Protein AF-A0A849DXA3-F1 (afdb_monomer_lite)

Radius of gyration: 24.08 Å; chains: 1; bounding box: 95×51×58 Å

pLDDT: mean 72.22, std 18.51, range [36.81, 96.88]

Secondary structure (DSSP, 8-state):
-------------------TT--HHHHS--B----EEEETTEEP-EEEEEEEEEEEEEEEEEEETTEEEEEEEEEEEEEEEEEEEESS---TTT--EEEEEETTS-EEEEEE--GGGEEEEE--SS-SS-EEEEEEE-TT--GGGGGTEEEEEEE-

Structure (mmCIF, N/CA/C/O backbone):
data_AF-A0A849DXA3-F1
#
_entry.id   AF-A0A849DXA3-F1
#
loop_
_atom_site.group_PDB
_atom_site.id
_atom_site.type_symbol
_atom_site.label_atom_id
_atom_site.label_alt_id
_atom_site.label_comp_id
_atom_site.label_asym_id
_atom_site.label_entity_id
_atom_site.label_seq_id
_atom_site.pdbx_PDB_ins_code
_atom_site.Cartn_x
_atom_site.Cartn_y
_atom_site.Cartn_z
_atom_site.occupancy
_atom_site.B_iso_or_equiv
_atom_site.auth_seq_id
_atom_site.auth_comp_id
_atom_site.auth_asym_id
_atom_site.auth_atom_id
_atom_site.pdbx_PDB_model_num
ATOM 1 N N . MET A 1 1 ? -65.662 -30.377 -37.556 1.00 38.75 1 MET A N 1
ATOM 2 C CA . MET A 1 1 ? -64.708 -29.800 -38.530 1.00 38.75 1 MET A CA 1
ATOM 3 C C . MET A 1 1 ? -63.948 -28.652 -37.871 1.00 38.75 1 MET A C 1
ATOM 5 O O . MET A 1 1 ? -64.589 -27.819 -37.257 1.00 38.75 1 MET A O 1
ATOM 9 N N . LYS A 1 2 ? -62.610 -28.691 -37.987 1.00 40.00 2 LYS A N 1
ATOM 10 C CA . LYS A 1 2 ? -61.572 -27.655 -37.765 1.00 40.00 2 LYS A CA 1
ATOM 11 C C . LYS A 1 2 ? -61.559 -26.862 -36.439 1.00 40.00 2 LYS A C 1
ATOM 13 O O . LYS A 1 2 ? -62.289 -25.900 -36.252 1.00 40.00 2 LYS A O 1
ATOM 18 N N . LYS A 1 3 ? -60.609 -27.248 -35.574 1.00 42.19 3 LYS A N 1
ATOM 19 C CA . LYS A 1 3 ? -60.022 -26.433 -34.499 1.00 42.19 3 LYS A CA 1
ATOM 20 C C . LYS A 1 3 ? -59.065 -25.411 -35.129 1.00 42.19 3 LYS A C 1
ATOM 22 O O . LYS A 1 3 ? -58.166 -25.825 -35.857 1.00 42.19 3 LYS A O 1
ATOM 27 N N . SER A 1 4 ? -59.222 -24.130 -34.814 1.00 45.28 4 SER A N 1
ATOM 28 C CA . SER A 1 4 ? -58.229 -23.091 -35.113 1.00 45.28 4 SER A CA 1
ATOM 29 C C . SER A 1 4 ? -57.668 -22.592 -33.786 1.00 45.28 4 SER A C 1
ATOM 31 O O . SER A 1 4 ? -58.354 -21.892 -33.047 1.00 45.28 4 SER A O 1
ATOM 33 N N . GLY A 1 5 ? -56.454 -23.027 -33.453 1.00 42.12 5 GLY A N 1
ATOM 34 C CA . GLY A 1 5 ? -55.696 -22.507 -32.321 1.00 42.12 5 GLY A CA 1
ATOM 35 C C . GLY A 1 5 ? -55.007 -21.211 -32.728 1.00 42.12 5 GLY A C 1
ATOM 36 O O . GLY A 1 5 ? -54.240 -21.201 -33.687 1.00 42.12 5 GLY A O 1
ATOM 37 N N . LEU A 1 6 ? -55.293 -20.129 -32.011 1.00 45.09 6 LEU A N 1
ATOM 38 C CA . LEU A 1 6 ? -54.559 -18.874 -32.103 1.00 45.09 6 LEU A CA 1
ATOM 39 C C . LEU A 1 6 ? -53.539 -18.862 -30.959 1.00 45.09 6 LEU A C 1
ATOM 41 O O . LEU A 1 6 ? -53.907 -18.691 -29.800 1.00 45.09 6 LEU A O 1
ATOM 45 N N . ILE A 1 7 ? -52.267 -19.093 -31.278 1.00 48.78 7 ILE A N 1
ATOM 46 C CA . ILE A 1 7 ? -51.158 -18.878 -30.345 1.00 48.78 7 ILE A CA 1
ATOM 47 C C . ILE A 1 7 ? -50.755 -17.412 -30.498 1.00 48.78 7 ILE A C 1
ATOM 49 O O . ILE A 1 7 ? -50.154 -17.031 -31.500 1.00 48.78 7 ILE A O 1
ATOM 53 N N . VAL A 1 8 ? -51.117 -16.581 -29.522 1.00 44.47 8 VAL A N 1
ATOM 54 C CA . VAL A 1 8 ? -50.574 -15.226 -29.398 1.00 44.47 8 VAL A CA 1
ATOM 55 C C . VAL A 1 8 ? -49.198 -15.367 -28.757 1.00 44.47 8 VAL A C 1
ATOM 57 O O . VAL A 1 8 ? -49.079 -15.628 -27.564 1.00 44.47 8 VAL A O 1
ATOM 60 N N . ALA A 1 9 ? -48.156 -15.266 -29.579 1.00 44.50 9 ALA A N 1
ATOM 61 C CA . ALA A 1 9 ? -46.781 -15.197 -29.117 1.00 44.50 9 ALA A CA 1
ATOM 62 C C . ALA A 1 9 ? -46.547 -13.820 -28.482 1.00 44.50 9 ALA A C 1
ATOM 64 O O . ALA A 1 9 ? -46.362 -12.820 -29.174 1.00 44.50 9 ALA A O 1
ATOM 65 N N . THR A 1 10 ? -46.581 -13.762 -27.154 1.00 46.56 10 THR A N 1
ATOM 66 C CA . THR A 1 10 ? -46.155 -12.591 -26.389 1.00 46.56 10 THR A CA 1
ATOM 67 C C . THR A 1 10 ? -44.636 -12.491 -26.500 1.00 46.56 10 THR A C 1
ATOM 69 O O . THR A 1 10 ? -43.898 -13.160 -25.778 1.00 46.56 10 THR A O 1
ATOM 72 N N . ALA A 1 11 ? -44.154 -11.696 -27.455 1.00 46.16 11 ALA A N 1
ATOM 73 C CA . ALA A 1 11 ? -42.750 -11.327 -27.544 1.00 46.16 11 ALA A CA 1
ATOM 74 C C . ALA A 1 11 ? -42.402 -10.452 -26.330 1.00 46.16 11 ALA A C 1
ATOM 76 O O . ALA A 1 11 ? -42.648 -9.247 -26.313 1.00 46.16 11 ALA A O 1
ATOM 77 N N . LEU A 1 12 ? -41.873 -11.083 -25.281 1.00 40.59 12 LEU A N 1
ATOM 78 C CA . LEU A 1 12 ? -41.273 -10.407 -24.142 1.00 40.59 12 LEU A CA 1
ATOM 79 C C . LEU A 1 12 ? -39.943 -9.809 -24.619 1.00 40.59 12 LEU A C 1
ATOM 81 O O . LEU A 1 12 ? -38.894 -10.448 -24.557 1.00 40.59 12 LEU A O 1
ATOM 85 N N . SER A 1 13 ? -39.992 -8.601 -25.179 1.00 43.41 13 SER A N 1
ATOM 86 C CA . SER A 1 13 ? -38.795 -7.832 -25.509 1.00 43.41 13 SER A CA 1
ATOM 87 C C . SER A 1 13 ? -38.129 -7.395 -24.208 1.00 43.41 13 SER A C 1
ATOM 89 O O . SER A 1 13 ? -38.429 -6.336 -23.660 1.00 43.41 13 SER A O 1
ATOM 91 N N . ILE A 1 14 ? -37.237 -8.242 -23.694 1.00 45.88 14 ILE A N 1
ATOM 92 C CA . ILE A 1 14 ? -36.278 -7.871 -22.659 1.00 45.88 14 ILE A CA 1
ATOM 93 C C . ILE A 1 14 ? -35.379 -6.810 -23.293 1.00 45.88 14 ILE A C 1
ATOM 95 O O . ILE A 1 14 ? -34.438 -7.119 -24.022 1.00 45.88 14 ILE A O 1
ATOM 99 N N . LEU A 1 15 ? -35.709 -5.543 -23.055 1.00 43.47 15 LEU A N 1
ATOM 100 C CA . LEU A 1 15 ? -34.790 -4.432 -23.243 1.00 43.47 15 LEU A CA 1
ATOM 101 C C . LEU A 1 15 ? -33.669 -4.622 -22.220 1.00 43.47 15 LEU A C 1
ATOM 103 O O . LEU A 1 15 ? -33.727 -4.111 -21.104 1.00 43.47 15 LEU A O 1
ATOM 107 N N . ALA A 1 16 ? -32.666 -5.416 -22.592 1.00 40.47 16 ALA A N 1
ATOM 108 C CA . ALA A 1 16 ? -31.373 -5.395 -21.942 1.00 40.47 16 ALA A CA 1
ATOM 109 C C . ALA A 1 16 ? -30.798 -3.997 -22.183 1.00 40.47 16 ALA A C 1
ATOM 111 O O . ALA A 1 16 ? -30.247 -3.708 -23.245 1.00 40.47 16 ALA A O 1
ATOM 112 N N . LEU A 1 17 ? -31.011 -3.099 -21.218 1.00 40.84 17 LEU A N 1
ATOM 113 C CA . LEU A 1 17 ? -30.289 -1.840 -21.157 1.00 40.84 17 LEU A CA 1
ATOM 114 C C . LEU A 1 17 ? -28.803 -2.200 -21.138 1.00 40.84 17 LEU A C 1
ATOM 116 O O . LEU A 1 17 ? -28.370 -2.916 -20.231 1.00 40.84 17 LEU A O 1
ATOM 120 N N . PRO A 1 18 ? -28.017 -1.767 -22.131 1.00 36.91 18 PRO A N 1
ATOM 121 C CA . PRO A 1 18 ? -26.611 -2.074 -22.130 1.00 36.91 18 PRO A CA 1
ATOM 122 C C . PRO A 1 18 ? -25.982 -1.181 -21.061 1.00 36.91 18 PRO A C 1
ATOM 124 O O . PRO A 1 18 ? -25.887 0.035 -21.238 1.00 36.91 18 PRO A O 1
ATOM 127 N N . SER A 1 19 ? -25.607 -1.780 -19.931 1.00 39.44 19 SER A N 1
ATOM 128 C CA . SER A 1 19 ? -24.876 -1.140 -18.838 1.00 39.44 19 SER A CA 1
ATOM 129 C C . SER A 1 19 ? -23.473 -0.748 -19.315 1.00 39.44 19 SER A C 1
ATOM 131 O O . SER A 1 19 ? -22.477 -1.400 -19.008 1.00 39.44 19 SER A O 1
ATOM 133 N N . HIS A 1 20 ? -23.396 0.300 -20.131 1.00 42.34 20 HIS A N 1
ATOM 134 C CA . HIS A 1 20 ? -22.149 0.935 -20.518 1.00 42.34 20 HIS A CA 1
ATOM 135 C C . HIS A 1 20 ? -21.629 1.717 -19.314 1.00 42.34 20 HIS A C 1
ATOM 137 O O . HIS A 1 20 ? -22.200 2.742 -18.950 1.00 42.34 20 HIS A O 1
ATOM 143 N N . GLY A 1 21 ? -20.547 1.221 -18.711 1.00 40.03 21 GLY A N 1
ATOM 144 C CA . GLY A 1 21 ? -19.767 1.982 -17.737 1.00 40.03 21 GLY A CA 1
ATOM 145 C C . GLY A 1 21 ? -19.504 1.313 -16.391 1.00 40.03 21 GLY A C 1
ATOM 146 O O . GLY A 1 21 ? -19.217 2.034 -15.443 1.00 40.03 21 GLY A O 1
ATOM 147 N N . GLN A 1 22 ? -19.553 -0.020 -16.269 1.00 36.81 22 GLN A N 1
ATOM 148 C CA . GLN A 1 22 ? -18.794 -0.651 -15.182 1.00 36.81 22 GLN A CA 1
ATOM 149 C C . GLN A 1 22 ? -17.315 -0.353 -15.440 1.00 36.81 22 GLN A C 1
ATOM 151 O O . GLN A 1 22 ? -16.746 -0.799 -16.436 1.00 36.81 22 GLN A O 1
ATOM 156 N N . SER A 1 23 ? -16.735 0.495 -14.592 1.00 44.44 23 SER A N 1
ATOM 157 C CA . SER A 1 23 ? -15.325 0.867 -14.653 1.00 44.44 23 SER A CA 1
ATOM 158 C C . SER A 1 23 ? -14.477 -0.405 -14.636 1.00 44.44 23 SER A C 1
ATOM 160 O O . SER A 1 23 ? -14.831 -1.371 -13.964 1.00 44.44 23 SER A O 1
ATOM 162 N N . VAL A 1 24 ? -13.330 -0.418 -15.316 1.00 39.34 24 VAL A N 1
ATOM 163 C CA . VAL A 1 24 ? -12.337 -1.507 -15.198 1.00 39.34 24 VAL A CA 1
ATOM 164 C C . VAL A 1 24 ? -12.006 -1.795 -13.718 1.00 39.34 24 VAL A C 1
ATOM 166 O O . VAL A 1 24 ? -11.735 -2.933 -13.349 1.00 39.34 24 VAL A O 1
ATOM 169 N N . ALA A 1 25 ? -12.147 -0.788 -12.847 1.00 38.59 25 ALA A N 1
ATOM 170 C CA . ALA A 1 25 ? -12.030 -0.906 -11.395 1.00 38.59 25 ALA A CA 1
ATOM 171 C C . ALA A 1 25 ? -13.130 -1.755 -10.714 1.00 38.59 25 ALA A C 1
ATOM 173 O O . ALA A 1 25 ? -12.888 -2.315 -9.650 1.00 38.59 25 ALA A O 1
ATOM 174 N N . ASP A 1 26 ? -14.327 -1.869 -11.297 1.00 39.16 26 ASP A N 1
ATOM 175 C CA . ASP A 1 26 ? -15.422 -2.704 -10.774 1.00 39.16 26 ASP A CA 1
ATOM 176 C C . ASP A 1 26 ? -15.291 -4.168 -11.224 1.00 39.16 26 ASP A C 1
ATOM 178 O O . ASP A 1 26 ? -15.794 -5.064 -10.553 1.00 39.16 26 ASP A O 1
ATOM 182 N N . GLN A 1 27 ? -14.576 -4.429 -12.324 1.00 42.09 27 GLN A N 1
ATOM 183 C CA . GLN A 1 27 ? -14.288 -5.787 -12.810 1.00 42.09 27 GLN A CA 1
ATOM 184 C C . GLN A 1 27 ? -13.069 -6.432 -12.129 1.00 42.09 27 GLN A C 1
ATOM 186 O O . GLN A 1 27 ? -12.906 -7.647 -12.202 1.00 42.09 27 GLN A O 1
ATOM 191 N N . LEU A 1 28 ? -12.219 -5.638 -11.467 1.00 43.88 28 LEU A N 1
ATOM 192 C CA . LEU A 1 28 ? -10.972 -6.092 -10.836 1.00 43.88 28 LEU A CA 1
ATOM 193 C C . LEU A 1 28 ? -11.017 -6.134 -9.303 1.00 43.88 28 LEU A C 1
ATOM 195 O O . LEU A 1 28 ? -10.003 -6.458 -8.689 1.00 43.88 28 LEU A O 1
ATOM 199 N N . LYS A 1 29 ? -12.152 -5.807 -8.674 1.00 48.50 29 LYS A N 1
ATOM 200 C CA . LYS A 1 29 ? -12.277 -5.786 -7.212 1.00 48.50 29 LYS A CA 1
ATOM 201 C C . LYS A 1 29 ? -12.298 -7.228 -6.684 1.00 48.50 29 LYS A C 1
ATOM 203 O O . LYS A 1 29 ? -13.320 -7.902 -6.761 1.00 48.50 29 LYS A O 1
ATOM 208 N N . VAL A 1 30 ? -11.160 -7.717 -6.186 1.00 57.44 30 VAL A N 1
ATOM 209 C CA . VAL A 1 30 ? -11.045 -9.082 -5.630 1.00 57.44 30 VAL A CA 1
ATOM 210 C C . VAL A 1 30 ? -11.569 -9.133 -4.189 1.00 57.44 30 VAL A C 1
ATOM 212 O O . VAL A 1 30 ? -12.106 -10.155 -3.770 1.00 57.44 30 VAL A O 1
ATOM 215 N N . ALA A 1 31 ? -11.477 -8.022 -3.450 1.00 58.06 31 ALA A N 1
ATOM 216 C CA . ALA A 1 31 ? -12.038 -7.873 -2.109 1.00 58.06 31 ALA A CA 1
ATOM 217 C C . ALA A 1 31 ? -12.266 -6.393 -1.752 1.00 58.06 31 ALA A C 1
ATOM 219 O O . ALA A 1 31 ? -11.522 -5.507 -2.192 1.00 58.06 31 ALA A O 1
ATOM 220 N N . ASP A 1 32 ? -13.282 -6.137 -0.925 1.00 57.31 32 ASP A N 1
ATOM 221 C CA . ASP A 1 32 ? -13.483 -4.849 -0.263 1.00 57.31 32 ASP A CA 1
ATOM 222 C C . ASP A 1 32 ? -12.557 -4.776 0.952 1.00 57.31 32 ASP A C 1
ATOM 224 O O . ASP A 1 32 ? -12.742 -5.496 1.930 1.00 57.31 32 ASP A O 1
ATOM 228 N N . CYS A 1 33 ? -11.563 -3.895 0.899 1.00 72.50 33 CYS A N 1
ATOM 229 C CA . CYS A 1 33 ? -10.740 -3.563 2.056 1.00 72.50 33 CYS A CA 1
ATOM 230 C C . CYS A 1 33 ? -11.266 -2.276 2.684 1.00 72.50 33 CYS A C 1
ATOM 232 O O . CYS A 1 33 ? -11.542 -1.333 1.955 1.00 72.50 33 CYS A O 1
ATOM 234 N N . ASN A 1 34 ? -11.378 -2.226 4.014 1.00 80.31 34 ASN A N 1
ATOM 235 C CA . ASN A 1 34 ? -11.848 -1.043 4.756 1.00 80.31 34 ASN A CA 1
ATOM 236 C C . ASN A 1 34 ? -10.947 -0.707 5.964 1.00 80.31 34 ASN A C 1
ATOM 238 O O . ASN A 1 34 ? -11.410 -0.130 6.947 1.00 80.31 34 ASN A O 1
ATOM 242 N N . PHE A 1 35 ? -9.675 -1.109 5.941 1.00 89.25 35 PHE A N 1
ATOM 243 C CA . PHE A 1 35 ? -8.720 -0.712 6.978 1.00 89.25 35 PHE A CA 1
ATOM 244 C C . PHE A 1 35 ? -8.288 0.746 6.797 1.00 89.25 35 PHE A C 1
ATOM 246 O O . PHE A 1 35 ? -8.254 1.248 5.671 1.00 89.25 35 PHE A O 1
ATOM 253 N N . LYS A 1 36 ? -7.945 1.416 7.904 1.00 94.50 36 LYS A N 1
ATOM 254 C CA . LYS A 1 36 ? -7.435 2.795 7.863 1.00 94.50 36 LYS A CA 1
ATOM 255 C C . LYS A 1 36 ? -6.056 2.844 7.208 1.00 94.50 36 LYS A C 1
ATOM 257 O O . LYS A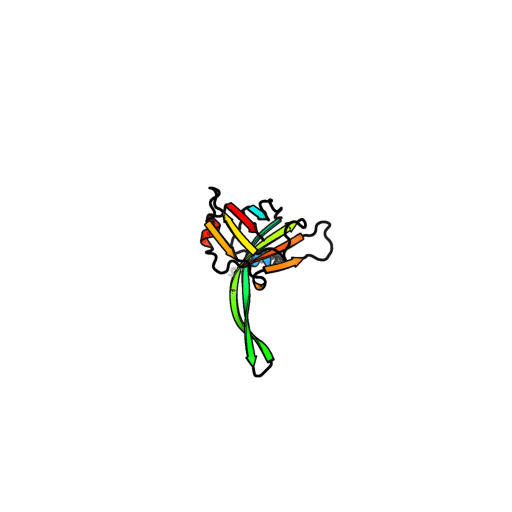 1 36 ? -5.277 1.904 7.351 1.00 94.50 36 LYS A O 1
ATOM 262 N N . ILE A 1 37 ? -5.745 3.952 6.546 1.00 93.75 37 ILE A N 1
ATOM 263 C CA . ILE A 1 37 ? -4.422 4.205 5.970 1.00 93.75 37 ILE A CA 1
ATOM 264 C C . ILE A 1 37 ? -3.819 5.405 6.686 1.00 93.75 37 ILE A C 1
ATOM 266 O O . ILE A 1 37 ? -4.453 6.456 6.769 1.00 93.75 37 ILE A O 1
ATOM 270 N N . LEU A 1 38 ? -2.622 5.221 7.227 1.00 95.06 38 LEU A N 1
ATOM 271 C CA . LEU A 1 38 ? -1.822 6.259 7.856 1.00 95.06 38 LEU A CA 1
ATOM 272 C C . LEU A 1 38 ? -0.565 6.485 7.010 1.00 95.06 38 LEU A C 1
ATOM 274 O O . LEU A 1 38 ? -0.081 5.553 6.367 1.00 95.06 38 LEU A O 1
ATOM 278 N N . TYR A 1 39 ? -0.051 7.707 7.014 1.00 92.19 39 TYR A N 1
ATOM 279 C CA . TYR A 1 39 ? 1.274 8.056 6.512 1.00 92.19 39 TYR A CA 1
ATOM 280 C C . TYR A 1 39 ? 2.005 8.795 7.620 1.00 92.19 39 TYR A C 1
ATOM 282 O O . TYR A 1 39 ? 1.477 9.776 8.138 1.00 92.19 39 TYR A O 1
ATOM 290 N N . GLU A 1 40 ? 3.158 8.282 8.041 1.00 92.00 40 GLU A N 1
ATOM 291 C CA . GLU A 1 40 ? 3.899 8.837 9.181 1.00 92.00 40 GLU A CA 1
ATOM 292 C C . GLU A 1 40 ? 3.044 9.007 10.450 1.00 92.00 40 GLU A C 1
ATOM 294 O O . GLU A 1 40 ? 3.174 9.955 11.222 1.00 92.00 40 GLU A O 1
ATOM 299 N N . GLY A 1 41 ? 2.123 8.060 10.670 1.00 92.38 41 GLY A N 1
ATOM 300 C CA . GLY A 1 41 ? 1.181 8.089 11.789 1.00 92.38 41 GLY A CA 1
ATOM 301 C C . GLY A 1 41 ? -0.017 9.033 11.610 1.00 92.38 41 GLY A C 1
ATOM 302 O O . GLY A 1 41 ? -0.928 9.007 12.441 1.00 92.38 41 GLY A O 1
ATOM 303 N N . GLU A 1 42 ? -0.077 9.819 10.533 1.00 93.31 42 GLU A N 1
ATOM 304 C CA . GLU A 1 42 ? -1.201 10.704 10.218 1.00 93.31 42 GLU A CA 1
ATOM 305 C C . GLU A 1 42 ? -2.244 10.004 9.336 1.00 93.31 42 GLU A C 1
ATOM 307 O O . GLU A 1 42 ? -1.916 9.385 8.327 1.00 93.31 42 GLU A O 1
ATOM 312 N N . GLU A 1 43 ? -3.529 10.092 9.699 1.00 93.44 43 GLU A N 1
ATOM 313 C CA . GLU A 1 43 ? -4.608 9.435 8.947 1.00 93.44 43 GLU A CA 1
ATOM 314 C C . GLU A 1 43 ? -4.810 10.089 7.567 1.00 93.44 43 GLU A C 1
ATOM 316 O O . GLU A 1 43 ? -5.114 11.278 7.448 1.00 93.44 43 GLU A O 1
ATOM 321 N N . VAL A 1 44 ? -4.694 9.281 6.513 1.00 91.06 44 VAL A N 1
ATOM 322 C CA . VAL A 1 44 ? -4.904 9.690 5.123 1.00 91.06 44 VAL A CA 1
ATOM 323 C C . VAL A 1 44 ? -6.402 9.687 4.815 1.00 91.06 44 VAL A C 1
ATOM 325 O O . VAL A 1 44 ? -7.101 8.702 5.055 1.00 91.06 44 VAL A O 1
ATOM 328 N N . GLN A 1 45 ? -6.910 10.760 4.201 1.00 89.88 45 GLN A N 1
ATOM 329 C CA . GLN A 1 45 ? -8.305 10.815 3.747 1.00 89.88 45 GLN A CA 1
ATOM 330 C C . GLN A 1 45 ? -8.517 10.002 2.463 1.00 89.88 45 GLN A C 1
ATOM 332 O O . GLN A 1 45 ? -8.509 10.530 1.345 1.00 89.88 45 GLN A O 1
ATOM 337 N N . VAL A 1 46 ? -8.711 8.696 2.640 1.00 89.44 46 VAL A N 1
ATOM 338 C CA . VAL A 1 46 ? -8.979 7.739 1.564 1.00 89.44 46 VAL A CA 1
ATOM 339 C C . VAL A 1 46 ? -10.409 7.899 1.045 1.00 89.44 46 VAL A C 1
ATOM 341 O O . VAL A 1 46 ? -11.377 7.853 1.798 1.00 89.44 46 VAL A O 1
ATOM 344 N N . GLN A 1 47 ? -10.548 8.059 -0.270 1.00 86.81 47 GLN A N 1
ATOM 345 C CA . GLN A 1 47 ? -11.838 8.132 -0.965 1.00 86.81 47 GLN A CA 1
ATOM 346 C C . GLN A 1 47 ? -12.319 6.760 -1.446 1.00 86.81 47 GLN A C 1
ATOM 348 O O . GLN A 1 47 ? -13.513 6.465 -1.429 1.00 86.81 47 GLN A O 1
ATOM 353 N N . ARG A 1 48 ? -11.390 5.930 -1.928 1.00 84.44 48 ARG A N 1
ATOM 354 C CA . ARG A 1 48 ? -11.650 4.579 -2.429 1.00 84.44 48 ARG A CA 1
ATOM 355 C C . ARG A 1 48 ? -10.419 3.734 -2.157 1.00 84.44 48 ARG A C 1
ATOM 357 O O . ARG A 1 48 ? -9.311 4.213 -2.367 1.00 84.44 48 ARG A O 1
ATOM 364 N N . GLN A 1 49 ? -10.619 2.485 -1.758 1.00 87.25 49 GLN A N 1
ATOM 365 C CA . GLN A 1 49 ? -9.560 1.485 -1.692 1.00 87.25 49 GLN A CA 1
ATOM 366 C C . GLN A 1 49 ? -10.062 0.134 -2.203 1.00 87.25 49 GLN A C 1
ATOM 368 O O . GLN A 1 49 ? -11.268 -0.135 -2.197 1.00 87.25 49 GLN A O 1
ATOM 373 N N . MET A 1 50 ? -9.151 -0.695 -2.700 1.00 85.56 50 MET A N 1
ATOM 374 C CA . MET A 1 50 ? -9.452 -2.031 -3.207 1.00 85.56 50 MET A CA 1
ATOM 375 C C . MET A 1 50 ? -8.195 -2.885 -3.335 1.00 85.56 50 MET A C 1
ATOM 377 O O . MET A 1 50 ? -7.086 -2.362 -3.416 1.00 85.56 50 MET A O 1
ATOM 381 N N . ILE A 1 51 ? -8.404 -4.195 -3.451 1.00 84.38 51 ILE A N 1
ATOM 382 C CA . ILE A 1 51 ? -7.385 -5.125 -3.934 1.00 84.38 51 ILE A CA 1
ATOM 383 C C . ILE A 1 51 ? -7.655 -5.435 -5.397 1.00 84.38 51 ILE A C 1
ATOM 385 O O . ILE A 1 51 ? -8.758 -5.866 -5.749 1.00 84.38 51 ILE A O 1
ATOM 389 N N . THR A 1 52 ? -6.640 -5.246 -6.231 1.00 81.00 52 THR A N 1
ATOM 390 C CA . THR A 1 52 ? -6.667 -5.601 -7.651 1.00 81.00 52 THR A CA 1
ATOM 391 C C . THR A 1 52 ? -5.588 -6.624 -7.969 1.00 81.00 52 THR A C 1
ATOM 393 O O . THR A 1 52 ? -4.668 -6.855 -7.188 1.00 81.00 52 THR A O 1
ATOM 396 N N . LEU A 1 53 ? -5.697 -7.251 -9.138 1.00 79.44 53 LEU A N 1
ATOM 397 C CA . LEU A 1 53 ? -4.673 -8.135 -9.678 1.00 79.44 53 LEU A CA 1
ATOM 398 C C . LEU A 1 53 ? -4.037 -7.460 -10.899 1.00 79.44 53 LEU A C 1
ATOM 400 O O . LEU A 1 53 ? -4.725 -7.219 -11.894 1.00 79.44 53 LEU A O 1
ATOM 404 N N . ARG A 1 54 ? -2.734 -7.161 -10.843 1.00 71.88 54 ARG A N 1
ATOM 405 C CA . ARG A 1 54 ? -2.003 -6.483 -11.927 1.00 71.88 54 ARG A CA 1
ATOM 406 C C . ARG A 1 54 ? -0.891 -7.352 -12.486 1.00 71.88 54 ARG A C 1
ATOM 408 O O . ARG A 1 54 ? -0.317 -8.167 -11.773 1.00 71.88 54 ARG A O 1
ATOM 415 N N . ALA A 1 55 ? -0.586 -7.151 -13.767 1.00 69.94 55 ALA A N 1
ATOM 416 C CA . ALA A 1 55 ? 0.608 -7.721 -14.372 1.00 69.94 55 ALA A CA 1
ATOM 417 C C . ALA A 1 55 ? 1.851 -6.979 -13.859 1.00 69.94 55 ALA A C 1
ATOM 419 O O . ALA A 1 55 ? 1.923 -5.751 -13.979 1.00 69.94 55 ALA A O 1
ATOM 420 N N . VAL A 1 56 ? 2.806 -7.734 -13.326 1.00 69.94 56 VAL A N 1
ATOM 421 C CA . VAL A 1 56 ? 4.149 -7.271 -12.971 1.00 69.94 56 VAL A CA 1
ATOM 422 C C . VAL A 1 56 ? 5.096 -7.782 -14.049 1.00 69.94 56 VAL A C 1
ATOM 424 O O . VAL A 1 56 ? 4.974 -8.923 -14.498 1.00 69.94 56 VAL A O 1
ATOM 427 N N . SER A 1 57 ? 5.959 -6.903 -14.555 1.00 67.50 57 SER A N 1
ATOM 428 C CA . SER A 1 57 ? 6.951 -7.246 -15.572 1.00 67.50 57 SER A CA 1
ATOM 429 C C . SER A 1 57 ? 8.317 -7.223 -14.921 1.00 67.50 57 SER A C 1
ATOM 431 O O . SER A 1 57 ? 8.796 -6.151 -14.566 1.00 67.50 57 SER A O 1
ATOM 433 N N . GLU A 1 58 ? 8.942 -8.385 -14.807 1.00 65.56 58 GLU A N 1
ATOM 434 C CA . GLU A 1 58 ? 10.347 -8.459 -14.432 1.00 65.56 58 GLU A CA 1
ATOM 435 C C . GLU A 1 58 ? 11.199 -8.069 -15.638 1.00 65.56 58 GLU A C 1
ATOM 437 O O . GLU A 1 58 ? 10.968 -8.518 -16.768 1.00 65.56 58 GLU A O 1
ATOM 442 N N . SER A 1 59 ? 12.163 -7.180 -15.413 1.00 64.25 59 SER A N 1
ATOM 443 C CA . SER A 1 59 ? 13.215 -6.902 -16.382 1.00 64.25 59 SER A CA 1
ATOM 444 C C . SER A 1 59 ? 14.553 -7.286 -15.786 1.00 64.25 59 SER A C 1
ATOM 446 O O . SER A 1 59 ? 14.937 -6.758 -14.746 1.00 64.25 59 SER A O 1
ATOM 448 N N . GLU A 1 60 ? 15.276 -8.151 -16.476 1.00 71.00 60 GLU A N 1
ATOM 449 C CA . GLU A 1 60 ? 16.652 -8.488 -16.148 1.00 71.00 60 GLU A CA 1
ATOM 450 C C . GLU A 1 60 ? 17.592 -7.616 -16.979 1.00 71.00 60 GLU A C 1
ATOM 452 O O . GLU A 1 60 ? 17.413 -7.458 -18.191 1.00 71.00 60 GLU A O 1
ATOM 457 N N . GLU A 1 61 ? 18.610 -7.040 -16.341 1.00 75.12 61 GLU A N 1
ATOM 458 C CA . GLU A 1 61 ? 19.709 -6.407 -17.064 1.00 75.12 61 GLU A CA 1
ATOM 459 C C . GLU A 1 61 ? 20.729 -7.465 -17.472 1.00 75.12 61 GLU A C 1
ATOM 461 O O . GLU A 1 61 ? 21.462 -8.016 -16.651 1.00 75.12 61 GLU A O 1
ATOM 466 N N . VAL A 1 62 ? 20.802 -7.730 -18.773 1.00 81.25 62 VAL A N 1
ATOM 467 C CA . VAL A 1 62 ? 21.775 -8.650 -19.353 1.00 81.25 62 VAL A CA 1
ATOM 468 C C . VAL A 1 62 ? 22.876 -7.846 -20.022 1.00 81.25 62 VAL A C 1
ATOM 470 O O . VAL A 1 62 ? 22.634 -7.017 -20.905 1.00 81.25 62 VAL A O 1
ATOM 473 N N . LYS A 1 63 ? 24.118 -8.104 -19.611 1.00 82.50 63 LYS A N 1
ATOM 474 C CA . LYS A 1 63 ? 25.298 -7.526 -20.252 1.00 82.50 63 LYS A CA 1
ATOM 475 C C . LYS A 1 63 ? 25.664 -8.346 -21.487 1.00 82.50 63 LYS A C 1
ATOM 477 O O . LYS A 1 63 ? 26.048 -9.507 -21.365 1.00 82.50 63 LYS A O 1
ATOM 482 N N . ILE A 1 64 ? 25.595 -7.726 -22.662 1.00 83.56 64 ILE A N 1
ATOM 483 C CA . ILE A 1 64 ? 26.057 -8.311 -23.925 1.00 83.56 64 ILE A CA 1
ATOM 484 C C . ILE A 1 64 ? 27.169 -7.412 -24.462 1.00 83.56 64 ILE A C 1
ATOM 486 O O . ILE A 1 64 ? 26.956 -6.234 -24.753 1.00 83.56 64 ILE A O 1
ATOM 490 N N . GLU A 1 65 ? 28.375 -7.974 -24.550 1.00 88.62 65 GLU A N 1
ATOM 491 C CA . GLU A 1 65 ? 29.613 -7.248 -24.858 1.00 88.62 65 GLU A CA 1
ATOM 492 C C . GLU A 1 65 ? 29.847 -6.069 -23.887 1.00 88.62 65 GLU A C 1
ATOM 494 O O . GLU A 1 65 ? 30.139 -6.281 -22.707 1.00 88.62 65 GLU A O 1
ATOM 499 N N . ASN A 1 66 ? 29.696 -4.831 -24.374 1.00 87.12 66 ASN A N 1
ATOM 500 C CA . ASN A 1 66 ? 29.865 -3.582 -23.625 1.00 87.12 66 ASN A CA 1
ATOM 501 C C . ASN A 1 66 ? 28.547 -2.825 -23.392 1.00 87.12 66 ASN A C 1
ATOM 503 O O . ASN A 1 66 ? 28.579 -1.697 -22.904 1.00 87.12 66 ASN A O 1
ATOM 507 N N . ASN A 1 67 ? 27.403 -3.427 -23.721 1.00 75.44 67 ASN A N 1
ATOM 508 C CA . ASN A 1 67 ? 26.089 -2.807 -23.575 1.00 75.44 67 ASN A CA 1
ATOM 509 C C . ASN A 1 67 ? 25.241 -3.571 -22.549 1.00 75.44 67 ASN A C 1
ATOM 511 O O . ASN A 1 67 ? 25.291 -4.801 -22.474 1.00 75.44 67 ASN A O 1
ATOM 515 N N . TYR A 1 68 ? 24.450 -2.833 -21.771 1.00 81.06 68 TYR A N 1
ATOM 516 C CA . TYR A 1 68 ? 23.427 -3.394 -20.891 1.00 81.06 68 TYR A CA 1
ATOM 517 C C . TYR A 1 68 ? 22.083 -3.354 -21.613 1.00 81.06 68 TYR A C 1
ATOM 519 O O . TYR A 1 68 ? 21.650 -2.297 -22.073 1.00 81.06 68 TYR A O 1
ATOM 527 N N . PHE A 1 69 ? 21.436 -4.509 -21.721 1.00 77.19 69 PHE A N 1
ATOM 528 C CA . PHE A 1 69 ? 20.108 -4.647 -22.302 1.00 77.19 69 PHE A CA 1
ATOM 529 C C . PHE A 1 69 ? 19.127 -5.028 -21.201 1.00 77.19 69 PHE A C 1
ATOM 531 O O . PHE A 1 69 ? 19.356 -6.001 -20.488 1.00 77.19 69 PHE A O 1
ATOM 538 N N . LYS A 1 70 ? 18.017 -4.296 -21.087 1.00 70.75 70 LYS A N 1
ATOM 539 C CA . LYS A 1 70 ? 16.879 -4.735 -20.276 1.00 70.75 70 LYS A CA 1
ATOM 540 C C . LYS A 1 70 ? 16.064 -5.735 -21.083 1.00 70.75 70 LYS A C 1
ATOM 542 O O . LYS A 1 70 ? 15.492 -5.375 -22.112 1.00 70.75 70 LYS A O 1
ATOM 547 N N . ILE A 1 71 ? 16.034 -6.983 -20.634 1.00 67.19 71 ILE A N 1
ATOM 548 C CA . ILE A 1 71 ? 15.229 -8.052 -21.222 1.00 67.19 71 ILE A CA 1
ATOM 549 C C . ILE A 1 71 ? 14.054 -8.306 -20.284 1.00 67.19 71 ILE A C 1
ATOM 551 O O . ILE A 1 71 ? 14.249 -8.548 -19.099 1.00 67.19 71 ILE A O 1
ATOM 555 N N . HIS A 1 72 ? 12.827 -8.243 -20.797 1.00 64.75 72 HIS A N 1
ATOM 556 C CA . HIS A 1 72 ? 11.643 -8.601 -20.017 1.00 64.75 72 HIS A CA 1
ATOM 557 C C . HIS A 1 72 ? 11.555 -10.130 -19.915 1.00 64.75 72 HIS A C 1
ATOM 559 O O . HIS A 1 72 ? 11.273 -10.784 -20.921 1.00 64.75 72 HIS A O 1
ATOM 565 N N . SER A 1 73 ? 11.862 -10.695 -18.743 1.00 56.19 73 SER A N 1
ATOM 566 C CA . SER A 1 73 ? 12.062 -12.142 -18.563 1.00 56.19 73 SER A CA 1
ATOM 567 C C . SER A 1 73 ? 10.758 -12.894 -18.280 1.00 56.19 73 SER A C 1
ATOM 569 O O . SER A 1 73 ? 10.584 -14.012 -18.767 1.00 56.19 73 SER A O 1
ATOM 571 N N . ALA A 1 74 ? 9.790 -12.274 -17.599 1.00 58.59 74 ALA A N 1
ATOM 572 C CA . ALA A 1 74 ? 8.460 -12.841 -17.392 1.00 58.59 74 ALA A CA 1
ATOM 573 C C . ALA A 1 74 ? 7.421 -11.773 -17.018 1.00 58.59 74 ALA A C 1
ATOM 575 O O . ALA A 1 74 ? 7.732 -10.745 -16.416 1.00 58.59 74 ALA A O 1
ATOM 576 N N . ALA A 1 75 ? 6.157 -12.037 -17.367 1.00 65.31 75 ALA A N 1
ATOM 577 C CA . ALA A 1 75 ? 5.012 -11.307 -16.837 1.00 65.31 75 ALA A CA 1
ATOM 578 C C . ALA A 1 75 ? 4.192 -12.250 -15.949 1.00 65.31 75 ALA A C 1
ATOM 580 O O . ALA A 1 75 ? 3.585 -13.199 -16.451 1.00 65.31 75 ALA A O 1
ATOM 581 N N . TYR A 1 76 ? 4.156 -11.985 -14.646 1.00 69.06 76 TYR A N 1
ATOM 582 C CA . TYR A 1 76 ? 3.264 -12.664 -13.702 1.00 69.06 76 TYR A CA 1
ATOM 583 C C . TYR A 1 76 ? 2.206 -11.687 -13.194 1.00 69.06 76 TYR A C 1
ATOM 585 O O . TYR A 1 76 ? 2.165 -10.518 -13.585 1.00 69.06 76 TYR A O 1
ATOM 593 N N . ARG A 1 77 ? 1.272 -12.182 -12.381 1.00 71.75 77 ARG A N 1
ATOM 594 C CA . ARG A 1 77 ? 0.226 -11.359 -11.779 1.00 71.75 77 ARG A CA 1
ATOM 595 C C . ARG A 1 77 ? 0.414 -11.314 -10.271 1.00 71.75 77 ARG A C 1
ATOM 597 O O . ARG A 1 77 ? 0.441 -12.371 -9.651 1.00 71.75 77 ARG A O 1
ATOM 604 N N . ALA A 1 78 ? 0.462 -10.112 -9.708 1.00 77.25 78 ALA A N 1
ATOM 605 C CA . ALA A 1 78 ? 0.525 -9.890 -8.269 1.00 77.25 78 ALA A CA 1
ATOM 606 C C . ALA A 1 78 ? -0.669 -9.059 -7.798 1.00 77.25 78 ALA A C 1
ATOM 608 O O . ALA A 1 78 ? -1.207 -8.215 -8.533 1.00 77.25 78 ALA A O 1
ATOM 609 N N . TYR A 1 79 ? -1.099 -9.312 -6.565 1.00 83.56 79 TYR A N 1
ATOM 610 C CA . TYR A 1 79 ? -2.129 -8.504 -5.930 1.00 83.56 79 TYR A CA 1
ATOM 611 C C . TYR A 1 79 ? -1.567 -7.139 -5.563 1.00 83.56 79 TYR A C 1
ATOM 613 O O . TYR A 1 79 ? -0.405 -7.025 -5.192 1.00 83.56 79 TYR A O 1
ATOM 621 N N . HIS A 1 80 ? -2.387 -6.107 -5.699 1.00 84.81 80 HIS A N 1
ATOM 622 C CA . HIS A 1 80 ? -2.022 -4.748 -5.343 1.00 84.81 80 HIS A CA 1
ATOM 623 C C . HIS A 1 80 ? -3.099 -4.146 -4.453 1.00 84.81 80 HIS A C 1
ATOM 625 O O . HIS A 1 80 ? -4.289 -4.267 -4.752 1.00 84.81 80 HIS A O 1
ATOM 631 N N . LEU A 1 81 ? -2.677 -3.464 -3.391 1.00 87.06 81 LEU A N 1
ATOM 632 C CA . LEU A 1 81 ? -3.531 -2.541 -2.661 1.00 87.06 81 LEU A CA 1
ATOM 633 C C . LEU A 1 81 ? -3.540 -1.214 -3.408 1.00 87.06 81 LEU A C 1
ATOM 635 O O . LEU A 1 81 ? -2.519 -0.540 -3.511 1.00 87.06 81 LEU A O 1
ATOM 639 N N . GLU A 1 82 ? -4.707 -0.837 -3.909 1.00 86.19 82 GLU A N 1
ATOM 640 C CA . GLU A 1 82 ? -4.920 0.438 -4.574 1.00 86.19 82 GLU A CA 1
ATOM 641 C C . GLU A 1 82 ? -5.810 1.328 -3.729 1.00 86.19 82 GLU A C 1
ATOM 643 O O . GLU A 1 82 ? -6.860 0.889 -3.256 1.00 86.19 82 GLU A O 1
ATOM 648 N N . PHE A 1 83 ? -5.434 2.595 -3.590 1.00 87.06 83 PHE A N 1
ATOM 649 C CA . PHE A 1 83 ? -6.293 3.589 -2.972 1.00 87.06 83 PHE A CA 1
ATOM 650 C C . PHE A 1 83 ? -6.147 4.963 -3.616 1.00 87.06 83 PHE A C 1
ATOM 652 O O . PHE A 1 83 ? -5.119 5.311 -4.196 1.00 87.06 83 PHE A O 1
ATOM 659 N N . SER A 1 84 ? -7.212 5.749 -3.516 1.00 86.69 84 SER A N 1
ATOM 660 C CA . SER A 1 84 ? -7.234 7.145 -3.927 1.00 86.69 84 SER A CA 1
ATOM 661 C C . SER A 1 84 ? -7.461 8.045 -2.725 1.00 86.69 84 SER A C 1
ATOM 663 O O . SER A 1 84 ? -8.294 7.735 -1.872 1.00 86.69 84 SER A O 1
ATOM 665 N N . TYR A 1 85 ? -6.770 9.178 -2.673 1.00 86.06 85 TYR A N 1
ATOM 666 C CA . TYR A 1 85 ? -6.875 10.133 -1.572 1.00 86.06 85 TYR A CA 1
ATOM 667 C C . TYR A 1 85 ? -6.829 11.578 -2.076 1.00 86.06 85 TYR A C 1
ATOM 669 O O . TYR A 1 85 ? -6.438 11.851 -3.214 1.00 86.06 85 TYR A O 1
ATOM 677 N N . SER A 1 86 ? -7.278 12.501 -1.226 1.00 82.12 86 SER A N 1
ATOM 678 C CA . SER A 1 86 ? -7.180 13.946 -1.459 1.00 82.12 86 SER A CA 1
ATOM 679 C C . SER A 1 86 ? -6.072 14.564 -0.619 1.00 82.12 86 SER A C 1
ATOM 681 O O . SER A 1 86 ? -5.973 14.274 0.570 1.00 82.12 86 SER A O 1
ATOM 683 N N . GLY A 1 87 ? -5.299 15.470 -1.220 1.00 79.75 87 GLY A N 1
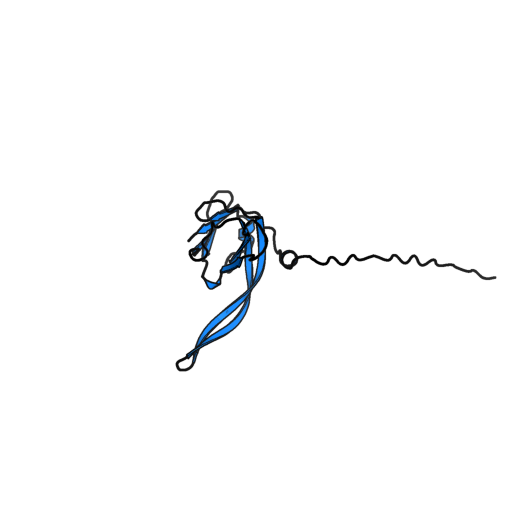ATOM 684 C CA . GLY A 1 87 ? -4.233 16.219 -0.544 1.00 79.75 87 GLY A CA 1
ATOM 685 C C . GLY A 1 87 ? -2.835 15.806 -0.995 1.00 79.75 87 GLY A C 1
ATOM 686 O O . GLY A 1 87 ? -2.692 14.977 -1.881 1.00 79.75 87 GLY A O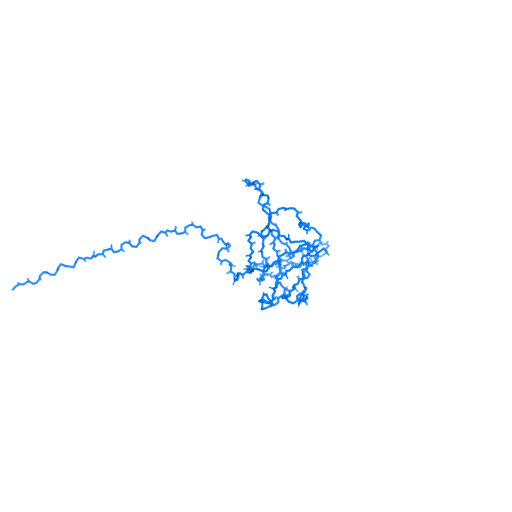 1
ATOM 687 N N . ASP A 1 88 ? -1.806 16.391 -0.390 1.00 79.00 88 ASP A N 1
ATOM 688 C CA . ASP A 1 88 ? -0.398 16.200 -0.777 1.00 79.00 88 ASP A CA 1
ATOM 689 C C . ASP A 1 88 ? 0.409 15.498 0.332 1.00 79.00 88 ASP A C 1
ATOM 691 O O . ASP A 1 88 ? 1.615 15.666 0.415 1.00 79.00 88 ASP A O 1
ATOM 695 N N . LEU A 1 89 ? -0.280 14.747 1.204 1.00 81.38 89 LEU A N 1
ATOM 696 C CA . LEU A 1 89 ? 0.293 14.197 2.437 1.00 81.38 89 LEU A CA 1
ATOM 697 C C . LEU A 1 89 ? 1.430 13.197 2.182 1.00 81.38 89 LEU A C 1
ATOM 699 O O . LEU A 1 89 ? 2.449 13.278 2.844 1.00 81.38 89 LEU A O 1
ATOM 703 N N . ILE A 1 90 ? 1.255 12.276 1.232 1.00 81.19 90 ILE A N 1
ATOM 704 C CA . ILE A 1 90 ? 2.236 11.220 0.942 1.00 81.19 90 ILE A CA 1
ATOM 705 C C . ILE A 1 90 ? 3.250 11.737 -0.088 1.00 81.19 90 ILE A C 1
AT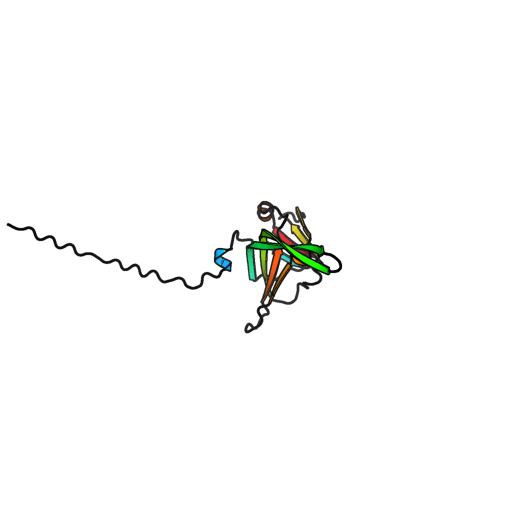OM 707 O O . ILE A 1 90 ? 2.846 11.992 -1.231 1.00 81.19 90 ILE A O 1
ATOM 711 N N . ASP A 1 91 ? 4.535 11.844 0.285 1.00 77.62 91 ASP A N 1
ATOM 712 C CA . ASP A 1 91 ? 5.632 12.043 -0.674 1.00 77.62 91 ASP A CA 1
ATOM 713 C C . ASP A 1 91 ? 6.103 10.697 -1.223 1.00 77.62 91 ASP A C 1
ATOM 715 O O . ASP A 1 91 ? 6.684 9.851 -0.553 1.00 77.62 91 ASP A O 1
ATOM 719 N N . TYR A 1 92 ? 5.843 10.491 -2.503 1.00 69.94 92 TYR A N 1
ATOM 720 C CA . TYR A 1 92 ? 6.062 9.223 -3.179 1.00 69.94 92 TYR A CA 1
ATOM 721 C C . TYR A 1 92 ? 7.512 8.806 -3.318 1.00 69.94 92 TYR A C 1
ATOM 723 O O . TYR A 1 92 ? 7.774 7.615 -3.506 1.00 69.94 92 TYR A O 1
ATOM 731 N N . ASN A 1 93 ? 8.421 9.780 -3.353 1.00 68.94 93 ASN A N 1
ATOM 732 C CA . ASN A 1 93 ? 9.833 9.489 -3.555 1.00 68.94 93 ASN A CA 1
ATOM 733 C C . ASN A 1 93 ? 10.441 8.866 -2.307 1.00 68.94 93 ASN A C 1
ATOM 735 O O . ASN A 1 93 ? 11.349 8.045 -2.446 1.00 68.94 93 ASN A O 1
ATOM 739 N N . ASP A 1 94 ? 9.878 9.197 -1.148 1.00 75.56 94 ASP A N 1
ATOM 740 C CA . ASP A 1 94 ? 10.451 8.843 0.137 1.00 75.56 94 ASP A CA 1
ATOM 741 C C . ASP A 1 94 ? 9.810 7.609 0.762 1.00 75.56 94 ASP A C 1
ATOM 743 O O . ASP A 1 94 ? 10.481 6.974 1.547 1.00 75.56 94 ASP A O 1
ATOM 747 N N . VAL A 1 95 ? 8.636 7.141 0.311 1.00 80.94 95 VAL A N 1
ATOM 748 C CA . VAL A 1 95 ? 8.041 5.901 0.852 1.00 80.94 95 VAL A CA 1
ATOM 749 C C . VAL A 1 95 ? 8.981 4.684 0.725 1.00 80.94 95 VAL A C 1
ATOM 751 O O . VAL A 1 95 ? 9.255 4.222 -0.392 1.00 80.94 95 VAL A O 1
ATOM 754 N N . GLY A 1 96 ? 9.385 4.113 1.860 1.00 82.94 96 GLY A N 1
ATOM 755 C CA . GLY A 1 96 ? 10.259 2.947 1.967 1.00 82.94 96 GLY A CA 1
ATOM 756 C C . GLY A 1 96 ? 9.546 1.639 2.306 1.00 82.94 96 GLY A C 1
ATOM 757 O O . GLY A 1 96 ? 9.921 0.601 1.762 1.00 82.94 96 GLY A O 1
ATOM 758 N N . TYR A 1 97 ? 8.511 1.647 3.155 1.00 89.62 97 TYR A N 1
ATOM 759 C CA . TYR A 1 97 ? 7.810 0.417 3.569 1.00 89.62 97 TYR A CA 1
ATOM 760 C C . TYR A 1 97 ? 6.377 0.654 4.077 1.00 89.62 97 TYR A C 1
ATOM 762 O O . TYR A 1 97 ? 5.938 1.777 4.328 1.00 89.62 97 TYR A O 1
ATOM 770 N N . VAL A 1 98 ? 5.615 -0.435 4.220 1.00 91.44 98 VAL A N 1
ATOM 771 C CA . VAL A 1 98 ? 4.248 -0.449 4.763 1.00 91.44 98 VAL A CA 1
ATOM 772 C C . VAL A 1 98 ? 4.165 -1.411 5.931 1.00 91.44 98 VAL A C 1
ATOM 774 O O . VAL A 1 98 ? 4.488 -2.590 5.812 1.00 91.44 98 VAL A O 1
ATOM 777 N N . GLU A 1 99 ? 3.656 -0.927 7.054 1.00 94.88 99 GLU A N 1
ATOM 778 C CA . GLU A 1 99 ? 3.398 -1.731 8.238 1.00 94.88 99 GLU A CA 1
ATOM 779 C C . GLU A 1 99 ? 1.913 -2.065 8.363 1.00 94.88 99 GLU A C 1
ATOM 781 O O . GLU A 1 99 ? 1.051 -1.192 8.260 1.00 94.88 99 GLU A O 1
ATOM 786 N N . PHE A 1 100 ? 1.606 -3.322 8.669 1.00 94.69 100 PHE A N 1
ATOM 787 C CA . PHE A 1 100 ? 0.241 -3.803 8.858 1.00 94.69 100 PHE A CA 1
ATOM 788 C C . PHE A 1 100 ? -0.024 -4.039 10.340 1.00 94.69 100 PHE A C 1
ATOM 790 O O . PHE A 1 100 ? 0.738 -4.748 11.004 1.00 94.69 100 PHE A O 1
ATOM 797 N N . TYR A 1 101 ? -1.125 -3.495 10.853 1.00 96.56 101 TYR A N 1
ATOM 798 C CA . TYR A 1 101 ? -1.493 -3.584 12.263 1.00 96.56 101 TYR A CA 1
ATOM 799 C C . TYR A 1 101 ? -2.868 -4.206 12.452 1.00 96.56 101 TYR A C 1
ATOM 801 O O . TYR A 1 101 ? -3.812 -3.909 11.719 1.00 96.56 101 TYR A O 1
ATOM 809 N N . ASN A 1 102 ? -2.998 -5.039 13.481 1.00 94.69 102 ASN A N 1
ATOM 810 C CA . ASN A 1 102 ? -4.274 -5.634 13.861 1.00 94.69 102 ASN A CA 1
ATOM 811 C C . ASN A 1 102 ? -5.082 -4.739 14.818 1.00 94.69 102 ASN A C 1
ATOM 813 O O . ASN A 1 102 ? -4.647 -3.666 15.239 1.00 94.69 102 ASN A O 1
ATOM 817 N N . ARG A 1 103 ? -6.278 -5.198 15.205 1.00 93.06 103 ARG A N 1
ATOM 818 C CA . ARG A 1 103 ? -7.188 -4.465 16.110 1.00 93.06 103 ARG A CA 1
ATOM 819 C C . ARG A 1 103 ? -6.623 -4.234 17.515 1.00 93.06 103 ARG A C 1
ATOM 821 O O . ARG A 1 103 ? -7.103 -3.354 18.220 1.00 93.06 103 ARG A O 1
ATOM 828 N N . GLN A 1 104 ? -5.630 -5.019 17.933 1.00 96.56 104 GLN A N 1
ATOM 829 C CA . GLN A 1 104 ? -4.916 -4.853 19.201 1.00 96.56 104 GLN A CA 1
ATOM 830 C C . GLN A 1 104 ? -3.702 -3.920 19.079 1.00 96.56 104 GLN A C 1
ATOM 832 O O . GLN A 1 104 ? -2.880 -3.882 19.993 1.00 96.56 104 GLN A O 1
ATOM 837 N N . ASN A 1 105 ? -3.568 -3.186 17.968 1.00 95.00 105 ASN A N 1
ATOM 838 C CA . ASN A 1 105 ? -2.445 -2.285 17.710 1.00 95.00 105 ASN A CA 1
ATOM 839 C C . ASN A 1 105 ? -1.085 -3.007 17.668 1.00 95.00 105 ASN A C 1
ATOM 841 O O . ASN A 1 105 ? -0.041 -2.417 17.946 1.00 95.00 105 ASN A O 1
ATOM 845 N N . LYS A 1 106 ? -1.088 -4.306 17.346 1.00 96.88 106 LYS A N 1
ATOM 846 C CA . LYS A 1 106 ? 0.127 -5.098 17.157 1.00 96.88 106 LYS A CA 1
ATOM 847 C C . LYS A 1 106 ? 0.475 -5.122 15.674 1.00 96.88 106 LYS A C 1
ATOM 849 O O . LYS A 1 106 ? -0.371 -5.475 14.853 1.00 96.88 106 LYS A O 1
ATOM 854 N N . ARG A 1 107 ? 1.733 -4.814 15.351 1.00 96.50 107 ARG A N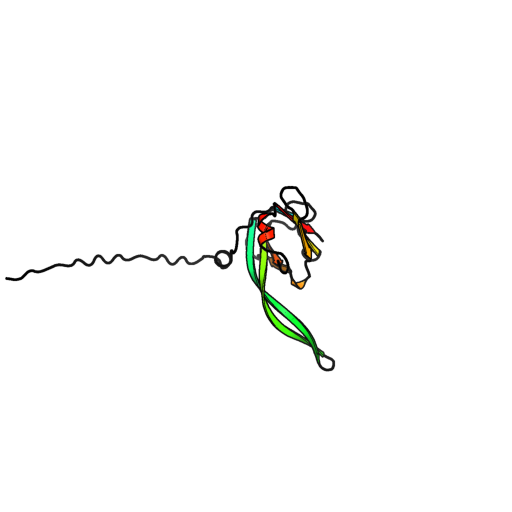 1
ATOM 855 C CA . ARG A 1 107 ? 2.283 -4.991 14.004 1.00 96.50 107 ARG A CA 1
ATOM 856 C C . ARG A 1 107 ? 2.335 -6.481 13.664 1.00 96.50 107 ARG A C 1
ATOM 858 O O . ARG A 1 107 ? 2.927 -7.264 14.413 1.00 96.50 107 ARG A O 1
ATOM 865 N N . ILE A 1 108 ? 1.694 -6.866 12.568 1.00 94.25 108 ILE A N 1
ATOM 866 C CA . ILE A 1 108 ? 1.577 -8.258 12.111 1.00 94.25 108 ILE A CA 1
ATOM 867 C C . ILE A 1 108 ? 2.384 -8.538 10.842 1.00 94.25 108 ILE A C 1
ATOM 869 O O . ILE A 1 108 ? 2.733 -9.690 10.606 1.00 94.25 108 ILE A O 1
ATOM 873 N N . HIS A 1 109 ? 2.723 -7.509 10.060 1.00 93.38 109 HIS A N 1
ATOM 874 C CA . HIS A 1 109 ? 3.541 -7.643 8.854 1.00 93.38 109 HIS A CA 1
ATOM 875 C C . HIS A 1 109 ? 4.209 -6.318 8.472 1.00 93.38 109 HIS A C 1
ATOM 877 O O . HIS A 1 109 ? 3.763 -5.254 8.913 1.00 93.38 109 HIS A O 1
ATOM 883 N N . ILE A 1 110 ? 5.268 -6.406 7.667 1.00 92.31 110 ILE A N 1
ATOM 884 C CA . ILE A 1 110 ? 5.948 -5.283 7.019 1.00 92.31 110 ILE A CA 1
ATOM 885 C C . ILE A 1 110 ? 6.212 -5.697 5.573 1.00 92.31 110 ILE A C 1
ATOM 887 O O . ILE A 1 110 ? 6.701 -6.806 5.359 1.00 92.31 110 ILE A O 1
ATOM 891 N N . ALA A 1 111 ? 5.890 -4.822 4.626 1.00 87.44 111 ALA A N 1
ATOM 892 C CA . ALA A 1 111 ? 6.222 -4.983 3.216 1.00 87.44 111 ALA A CA 1
ATOM 893 C C . ALA A 1 111 ? 7.123 -3.825 2.771 1.00 87.44 111 ALA A C 1
ATOM 895 O O . ALA A 1 111 ? 6.732 -2.662 2.892 1.00 87.44 111 ALA A O 1
ATOM 896 N N . ASP A 1 112 ? 8.312 -4.143 2.267 1.00 86.00 112 ASP A N 1
ATOM 897 C CA . ASP A 1 112 ? 9.237 -3.156 1.713 1.00 86.00 112 ASP A CA 1
ATOM 898 C C . ASP A 1 112 ? 8.743 -2.672 0.340 1.00 86.00 112 ASP A C 1
ATOM 900 O O . ASP A 1 112 ? 8.281 -3.452 -0.497 1.00 86.00 112 ASP A O 1
ATOM 904 N N . LEU A 1 113 ? 8.827 -1.365 0.095 1.00 80.19 113 LEU A N 1
ATOM 905 C CA . LEU A 1 113 ? 8.379 -0.730 -1.142 1.00 80.19 113 LEU A CA 1
ATOM 906 C C . LEU A 1 113 ? 9.571 -0.331 -2.007 1.00 80.19 113 LEU A C 1
ATOM 908 O O . LEU A 1 113 ? 9.995 0.829 -2.068 1.00 80.19 113 LEU A O 1
ATOM 912 N N . GLU A 1 114 ? 10.081 -1.305 -2.758 1.00 72.56 114 GLU A N 1
ATOM 913 C CA . GLU A 1 114 ? 11.030 -1.022 -3.829 1.00 72.56 114 GLU A CA 1
ATOM 914 C C . GLU A 1 114 ? 10.478 0.031 -4.808 1.00 72.56 114 GLU A C 1
ATOM 916 O O . GLU A 1 114 ? 9.273 0.220 -4.994 1.00 72.56 114 GLU A O 1
ATOM 921 N N . LYS A 1 115 ? 11.372 0.786 -5.447 1.00 63.84 115 LYS A N 1
ATOM 922 C CA . LYS A 1 115 ? 10.972 1.891 -6.331 1.00 63.84 115 LYS A CA 1
ATOM 923 C C . LYS A 1 115 ? 10.087 1.428 -7.498 1.00 63.84 115 LYS A C 1
ATOM 925 O O . LYS A 1 115 ? 9.199 2.167 -7.915 1.00 63.84 115 LYS A O 1
ATOM 930 N N . ASP A 1 116 ? 10.290 0.195 -7.958 1.00 61.84 116 ASP A N 1
ATOM 931 C CA . ASP A 1 116 ? 9.570 -0.402 -9.086 1.00 61.84 116 ASP A CA 1
ATOM 932 C C . ASP A 1 116 ? 8.242 -1.075 -8.681 1.00 61.84 116 ASP A C 1
ATOM 934 O O . ASP A 1 116 ? 7.396 -1.331 -9.541 1.00 61.84 116 ASP A O 1
ATOM 938 N N . SER A 1 117 ? 8.002 -1.293 -7.380 1.00 58.47 117 SER A N 1
ATOM 939 C CA . SER A 1 117 ? 6.746 -1.857 -6.856 1.00 58.47 117 SER A CA 1
ATOM 940 C C . SER A 1 117 ? 5.661 -0.796 -6.604 1.00 58.47 117 SER A C 1
ATOM 942 O O . SER A 1 117 ? 4.520 -1.126 -6.261 1.00 58.47 117 SER A O 1
ATOM 944 N N . ARG A 1 118 ? 5.988 0.485 -6.832 1.00 62.22 118 ARG A N 1
ATOM 945 C CA . ARG A 1 118 ? 5.097 1.642 -6.681 1.00 62.22 118 ARG A CA 1
ATOM 946 C C . ARG A 1 118 ? 4.569 2.108 -8.038 1.00 62.22 118 ARG A C 1
ATOM 948 O O . ARG A 1 118 ? 5.329 2.404 -8.958 1.00 62.22 118 ARG A O 1
ATOM 955 N N . ARG A 1 119 ? 3.246 2.248 -8.173 1.00 58.91 119 ARG A N 1
ATOM 956 C CA . ARG A 1 119 ? 2.626 2.904 -9.341 1.00 58.91 119 ARG A CA 1
ATOM 957 C C . ARG A 1 119 ? 1.679 4.010 -8.910 1.00 58.91 119 ARG A C 1
ATOM 959 O O . ARG A 1 119 ? 0.682 3.750 -8.243 1.00 58.91 119 ARG A O 1
ATOM 966 N N . ILE A 1 120 ? 1.970 5.226 -9.363 1.00 58.12 120 ILE A N 1
ATOM 967 C CA . ILE A 1 120 ? 1.152 6.412 -9.113 1.00 58.12 120 ILE A CA 1
ATOM 968 C C . ILE A 1 120 ? 0.699 6.999 -10.440 1.00 58.12 120 ILE A C 1
ATOM 970 O O . ILE A 1 120 ? 1.456 7.083 -11.407 1.00 58.12 120 ILE A O 1
ATOM 974 N N . SER A 1 121 ? -0.558 7.412 -10.470 1.00 57.28 121 SER A N 1
ATOM 975 C CA . SER A 1 121 ? -1.118 8.224 -11.541 1.00 57.28 121 SER A CA 1
ATOM 976 C C . SER A 1 121 ? -1.869 9.379 -10.904 1.00 57.28 121 SER A C 1
ATOM 978 O O . SER A 1 121 ? -2.653 9.165 -9.981 1.00 57.28 121 SER A O 1
ATOM 980 N N . GLU A 1 122 ? -1.655 10.595 -11.387 1.00 55.28 122 GLU A N 1
ATOM 981 C CA . GLU A 1 122 ? -2.433 11.758 -10.971 1.00 55.28 122 GLU A CA 1
ATOM 982 C C . GLU A 1 122 ? -3.537 12.022 -11.996 1.00 55.28 122 GLU A C 1
ATOM 984 O O . GLU A 1 122 ? -3.319 11.920 -13.206 1.00 55.28 122 GLU A O 1
ATOM 989 N N . SER A 1 123 ? -4.738 12.374 -11.530 1.00 51.19 123 SER A N 1
ATOM 990 C CA . SER A 1 123 ? -5.772 12.877 -12.437 1.00 51.19 123 SER A CA 1
ATOM 991 C C . SER A 1 123 ? -5.456 14.322 -12.837 1.00 51.19 123 SER A C 1
ATOM 993 O O . SER A 1 123 ? -5.982 15.290 -12.290 1.00 51.19 123 SER A O 1
ATOM 995 N N . GLU A 1 124 ? -4.584 14.496 -13.826 1.00 50.50 124 GLU A N 1
ATOM 996 C CA . GLU A 1 124 ? -4.450 15.787 -14.489 1.00 50.50 124 GLU A CA 1
ATOM 997 C C . GLU A 1 124 ? -5.702 16.040 -15.334 1.00 50.50 124 GLU A C 1
ATOM 999 O O . GLU A 1 124 ? -5.819 15.522 -16.444 1.00 50.50 124 GLU A O 1
ATOM 1004 N N . LYS A 1 125 ? -6.611 16.871 -14.804 1.00 45.34 125 LYS A N 1
ATOM 1005 C CA . LYS A 1 125 ? -7.570 17.763 -15.498 1.00 45.34 125 LYS A CA 1
ATOM 1006 C C . LYS A 1 125 ? -9.001 17.615 -14.958 1.00 45.34 125 LYS A C 1
ATOM 1008 O O . LYS A 1 125 ? -9.694 16.651 -15.257 1.00 45.34 125 LYS A O 1
ATOM 1013 N N . ARG A 1 126 ? -9.474 18.704 -14.326 1.00 43.47 126 ARG A N 1
ATOM 1014 C CA . ARG A 1 126 ? -10.885 19.143 -14.145 1.00 43.47 126 ARG A CA 1
ATOM 1015 C C . ARG A 1 126 ? -11.593 18.933 -12.798 1.00 43.47 126 ARG A C 1
ATOM 1017 O O . ARG A 1 126 ? -12.779 19.245 -12.743 1.00 43.47 126 ARG A O 1
ATOM 1024 N N . MET A 1 127 ? -10.935 18.525 -11.712 1.00 48.84 127 MET A N 1
ATOM 1025 C CA . MET A 1 127 ? -11.576 18.545 -10.382 1.00 48.84 127 MET A CA 1
ATOM 1026 C C . MET A 1 127 ? -10.885 19.522 -9.416 1.00 48.84 127 MET A C 1
ATOM 1028 O O . MET A 1 127 ? -9.665 19.657 -9.468 1.00 48.84 127 MET A O 1
ATOM 1032 N N . PRO A 1 128 ? -11.642 20.226 -8.550 1.00 54.16 128 PRO A N 1
ATOM 1033 C CA . PRO A 1 128 ? -11.095 21.203 -7.600 1.00 54.16 128 PRO A CA 1
ATOM 1034 C C . PRO A 1 128 ? -10.233 20.576 -6.490 1.00 54.16 128 PRO A C 1
ATOM 1036 O O . PRO A 1 128 ? -9.539 21.299 -5.783 1.00 54.16 128 PRO A O 1
ATOM 1039 N N . GLN A 1 129 ? -10.246 19.250 -6.345 1.00 59.25 129 GLN A N 1
ATOM 1040 C CA . GLN A 1 129 ? -9.376 18.499 -5.443 1.00 59.25 129 GLN A CA 1
ATOM 1041 C C . GLN A 1 129 ? -8.494 17.562 -6.272 1.00 59.25 129 GLN A C 1
ATOM 1043 O O . GLN A 1 129 ? -9.005 16.814 -7.108 1.00 59.25 129 GLN A O 1
ATOM 1048 N N . LYS A 1 130 ? -7.173 17.611 -6.056 1.00 67.56 130 LYS A N 1
ATOM 1049 C CA . LYS A 1 130 ? -6.231 16.654 -6.646 1.00 67.56 130 LYS A CA 1
ATOM 1050 C C . LYS A 1 130 ? -6.505 15.281 -6.036 1.00 67.56 130 LYS A C 1
ATOM 1052 O O . LYS A 1 130 ? -6.158 15.041 -4.883 1.00 67.56 130 LYS A O 1
ATOM 1057 N N . VAL A 1 131 ? -7.150 14.406 -6.803 1.00 71.81 131 VAL A N 1
ATOM 1058 C CA . VAL A 1 131 ? -7.260 12.989 -6.453 1.00 71.81 131 VAL A CA 1
ATOM 1059 C C . VAL A 1 131 ? -6.004 12.297 -6.958 1.00 71.81 131 VAL A C 1
ATOM 1061 O O . VAL A 1 131 ? -5.749 12.260 -8.171 1.00 71.81 131 VAL A O 1
ATOM 1064 N N . ARG A 1 132 ? -5.221 11.786 -6.011 1.00 76.56 132 ARG A N 1
ATOM 1065 C CA . ARG A 1 132 ? -3.999 11.017 -6.245 1.00 76.56 132 ARG A CA 1
ATOM 1066 C C . ARG A 1 132 ? -4.308 9.536 -6.061 1.00 76.56 132 ARG A C 1
ATOM 1068 O O . ARG A 1 132 ? -5.113 9.181 -5.201 1.00 76.56 132 ARG A O 1
ATOM 1075 N N . TYR A 1 133 ? -3.688 8.694 -6.881 1.00 80.31 133 TYR A N 1
ATOM 1076 C CA . TYR A 1 133 ? -3.859 7.243 -6.848 1.00 80.31 133 TYR A CA 1
ATOM 1077 C C . TYR A 1 133 ? -2.541 6.592 -6.458 1.00 80.31 133 TYR A C 1
ATOM 1079 O O . TYR A 1 133 ? -1.511 6.897 -7.057 1.00 80.31 133 TYR A O 1
ATOM 1087 N N . PHE A 1 134 ? -2.587 5.686 -5.491 1.00 81.69 134 PHE A N 1
ATOM 1088 C CA . PHE A 1 134 ? -1.433 4.947 -5.004 1.00 81.69 134 PHE A CA 1
ATOM 1089 C C . PHE A 1 134 ? -1.704 3.450 -5.138 1.00 81.69 134 PHE A C 1
ATOM 1091 O O . PHE A 1 134 ? -2.801 2.987 -4.817 1.00 81.69 134 PHE A O 1
ATOM 1098 N N . ALA A 1 135 ? -0.721 2.706 -5.640 1.00 83.81 135 ALA A N 1
ATOM 1099 C CA . ALA A 1 135 ? -0.769 1.256 -5.747 1.00 83.81 135 ALA A CA 1
ATOM 1100 C C . ALA A 1 135 ? 0.478 0.655 -5.097 1.00 83.81 135 ALA A C 1
ATOM 1102 O O . ALA A 1 135 ? 1.598 0.990 -5.487 1.00 83.81 135 ALA A O 1
ATOM 1103 N N . ILE A 1 136 ? 0.250 -0.235 -4.136 1.00 84.12 136 ILE A N 1
ATOM 1104 C CA . ILE A 1 136 ? 1.261 -0.996 -3.402 1.00 84.12 136 ILE A CA 1
ATOM 1105 C C . ILE A 1 136 ? 1.207 -2.433 -3.896 1.00 84.12 136 ILE A C 1
ATOM 1107 O O . ILE A 1 136 ? 0.139 -3.046 -3.833 1.00 84.12 136 ILE A O 1
ATOM 1111 N N . SER A 1 137 ? 2.333 -2.972 -4.364 1.00 83.69 137 SER A N 1
ATOM 1112 C CA . SER A 1 137 ? 2.446 -4.416 -4.573 1.00 83.69 137 SER A CA 1
ATOM 1113 C C . SER A 1 137 ? 2.287 -5.144 -3.237 1.00 83.69 137 SER A C 1
ATOM 1115 O O . SER A 1 137 ? 2.901 -4.773 -2.243 1.00 83.69 137 SER A O 1
ATOM 1117 N N . LEU A 1 138 ? 1.451 -6.178 -3.221 1.00 82.56 138 LEU A N 1
ATOM 1118 C CA . LEU A 1 138 ? 1.307 -7.125 -2.111 1.00 82.56 138 LEU A CA 1
ATOM 1119 C C . LEU A 1 138 ? 2.039 -8.433 -2.418 1.00 82.56 138 LEU A C 1
ATOM 1121 O O . LEU A 1 138 ? 1.658 -9.502 -1.939 1.00 82.56 138 LEU A O 1
ATOM 1125 N N . GLU A 1 139 ? 3.053 -8.360 -3.274 1.00 77.56 139 GLU A N 1
ATOM 1126 C CA . GLU A 1 139 ? 4.004 -9.443 -3.456 1.00 77.56 139 GLU A CA 1
ATOM 1127 C C . GLU A 1 139 ? 4.592 -9.840 -2.100 1.00 77.56 139 GLU A C 1
ATOM 1129 O O . GLU A 1 139 ? 4.833 -8.996 -1.240 1.00 77.56 139 GLU A O 1
ATOM 1134 N N . ASP A 1 140 ? 4.656 -11.146 -1.859 1.00 78.19 140 ASP A N 1
ATOM 1135 C CA . ASP A 1 140 ? 5.048 -11.746 -0.579 1.00 78.19 140 ASP A CA 1
ATOM 1136 C C . ASP A 1 140 ? 4.174 -11.401 0.644 1.00 78.19 140 ASP A C 1
ATOM 1138 O O . ASP A 1 140 ? 4.420 -11.906 1.742 1.00 78.19 140 ASP A O 1
ATOM 1142 N N . THR A 1 141 ? 3.084 -10.643 0.469 1.00 81.69 141 THR A N 1
ATOM 1143 C CA . THR A 1 141 ? 2.086 -10.397 1.517 1.00 81.69 141 THR A CA 1
ATOM 1144 C C . THR A 1 141 ? 0.961 -11.437 1.433 1.00 81.69 141 THR A C 1
ATOM 1146 O O . THR A 1 141 ? 0.202 -11.464 0.456 1.00 81.69 141 THR A O 1
ATOM 1149 N N . PRO A 1 142 ? 0.763 -12.295 2.453 1.00 80.19 142 PRO A N 1
ATOM 1150 C CA . PRO A 1 142 ? -0.329 -13.263 2.442 1.00 80.19 142 PRO A CA 1
ATOM 1151 C C . PRO A 1 142 ? -1.690 -12.556 2.448 1.00 80.19 142 PRO A C 1
ATOM 1153 O O . PRO A 1 142 ? -2.007 -11.845 3.393 1.00 80.19 142 PRO A O 1
ATOM 1156 N N . LEU A 1 143 ? -2.547 -12.791 1.449 1.00 79.94 143 LEU A N 1
ATOM 1157 C CA . LEU A 1 143 ? -3.856 -12.117 1.385 1.00 79.94 143 LEU A CA 1
ATOM 1158 C C . LEU A 1 143 ? -4.756 -12.381 2.599 1.00 79.94 143 LEU A C 1
ATOM 1160 O O . LEU A 1 143 ? -5.496 -11.493 3.006 1.00 79.94 143 LEU A O 1
ATOM 1164 N N . LEU A 1 144 ? -4.669 -13.574 3.197 1.00 78.81 144 LEU A N 1
ATOM 1165 C CA . LEU A 1 144 ? -5.412 -13.926 4.416 1.00 78.81 144 LEU A CA 1
ATOM 1166 C C . LEU A 1 144 ? -5.058 -13.016 5.601 1.00 78.81 144 LEU A C 1
ATOM 1168 O O . LEU A 1 144 ? -5.861 -12.853 6.511 1.00 78.81 144 LEU A O 1
ATOM 1172 N N . LEU A 1 145 ? -3.872 -12.399 5.586 1.00 83.69 145 LEU A N 1
ATOM 1173 C CA . LEU A 1 145 ? -3.472 -11.437 6.604 1.00 83.69 145 LEU A CA 1
ATOM 1174 C C . LEU A 1 145 ? -4.387 -10.208 6.608 1.00 83.69 145 LEU A C 1
ATOM 1176 O O . LEU A 1 145 ? -4.631 -9.641 7.670 1.00 83.69 145 LEU A O 1
ATOM 1180 N N . LEU A 1 146 ? -4.919 -9.812 5.445 1.00 84.38 146 LEU A N 1
ATOM 1181 C CA . LEU A 1 146 ? -5.752 -8.616 5.298 1.00 84.38 146 LEU A CA 1
ATOM 1182 C C . LEU A 1 146 ? -7.053 -8.689 6.111 1.00 84.38 146 LEU A C 1
ATOM 1184 O O . LEU A 1 146 ? -7.575 -7.642 6.491 1.00 84.38 146 LEU A O 1
ATOM 1188 N N . ASP A 1 147 ? -7.536 -9.891 6.439 1.00 83.69 147 ASP A N 1
ATOM 1189 C CA . ASP A 1 147 ? -8.722 -10.095 7.283 1.00 83.69 147 ASP A CA 1
ATOM 1190 C C . ASP A 1 147 ? -8.495 -9.636 8.737 1.00 83.69 147 ASP A C 1
ATOM 1192 O O . ASP A 1 147 ? -9.437 -9.275 9.451 1.00 83.69 147 ASP A O 1
ATOM 1196 N N . GLU A 1 148 ? -7.236 -9.625 9.184 1.00 86.44 148 GLU A N 1
ATOM 1197 C CA . GLU A 1 148 ? -6.839 -9.216 10.534 1.00 86.44 148 GLU A CA 1
ATOM 1198 C C . GLU A 1 148 ? -6.409 -7.745 10.613 1.00 86.44 148 GLU A C 1
ATOM 1200 O O . GLU A 1 148 ? -6.304 -7.189 11.714 1.00 86.44 148 GLU A O 1
ATOM 1205 N N . VAL A 1 149 ? -6.179 -7.101 9.465 1.00 91.12 149 VAL A N 1
ATOM 1206 C CA . VAL A 1 149 ? -5.680 -5.725 9.385 1.00 91.12 149 VAL A CA 1
ATOM 1207 C C . VAL A 1 149 ? -6.766 -4.743 9.813 1.00 91.12 149 VAL A C 1
ATOM 1209 O O . VAL A 1 149 ? -7.860 -4.683 9.256 1.00 91.12 149 VAL A O 1
ATOM 1212 N N . SER A 1 150 ? -6.437 -3.922 10.807 1.00 94.00 150 SER A N 1
ATOM 1213 C CA . SER A 1 150 ? -7.245 -2.779 11.228 1.00 94.00 150 SER A CA 1
ATOM 1214 C C . SER A 1 150 ? -6.786 -1.487 10.560 1.00 94.00 150 SER A C 1
ATOM 1216 O O . SER A 1 150 ? -7.619 -0.648 10.211 1.00 94.00 150 SER A O 1
ATOM 1218 N N . TYR A 1 151 ? -5.474 -1.309 10.414 1.00 95.06 151 TYR A N 1
ATOM 1219 C CA . TYR A 1 15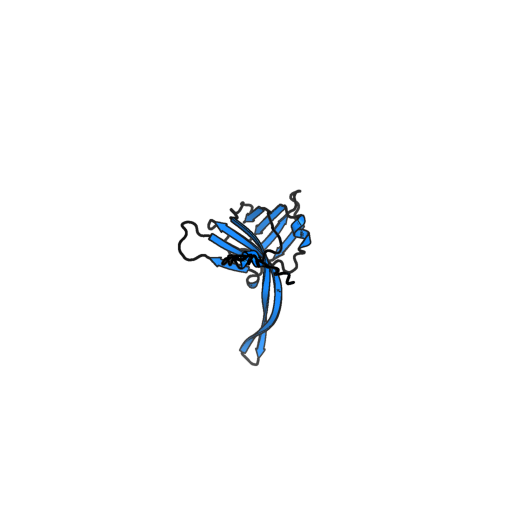1 ? -4.884 -0.175 9.718 1.00 95.06 151 TYR A CA 1
ATOM 1220 C C . TYR A 1 151 ? -3.515 -0.533 9.144 1.00 95.06 151 TYR A C 1
ATOM 1222 O O . TYR A 1 151 ? -2.860 -1.470 9.608 1.00 95.06 151 TYR A O 1
ATOM 1230 N N . ILE A 1 152 ? -3.097 0.238 8.149 1.00 94.62 152 ILE A N 1
ATOM 1231 C CA . ILE A 1 152 ? -1.731 0.236 7.639 1.00 94.62 152 ILE A CA 1
ATOM 1232 C C . ILE A 1 152 ? -1.076 1.583 7.918 1.00 94.62 152 ILE A C 1
ATOM 1234 O O . ILE A 1 152 ? -1.761 2.606 7.910 1.00 94.62 152 ILE A O 1
ATOM 1238 N N . ASN A 1 153 ? 0.229 1.580 8.161 1.00 94.81 153 ASN A N 1
ATOM 1239 C CA . ASN A 1 153 ? 1.030 2.792 8.270 1.00 94.81 153 ASN A CA 1
ATOM 1240 C C . ASN A 1 153 ? 2.112 2.772 7.192 1.00 94.81 153 ASN A C 1
ATOM 1242 O O . ASN A 1 153 ? 2.914 1.842 7.136 1.00 94.81 153 ASN A O 1
ATOM 1246 N N . ILE A 1 154 ? 2.082 3.769 6.319 1.00 92.19 154 ILE A N 1
ATOM 1247 C CA . ILE A 1 154 ? 3.063 3.982 5.262 1.00 92.19 154 ILE A CA 1
ATOM 1248 C C . ILE A 1 154 ? 4.203 4.801 5.869 1.00 92.19 154 ILE A C 1
ATOM 1250 O O . ILE A 1 154 ? 3.953 5.779 6.581 1.00 92.19 154 ILE A O 1
ATOM 1254 N N . GLN A 1 155 ? 5.431 4.356 5.635 1.00 91.19 155 GLN A N 1
ATOM 1255 C CA . GLN A 1 155 ? 6.642 4.930 6.207 1.00 91.19 155 GLN A CA 1
ATOM 1256 C C . GLN A 1 155 ? 7.672 5.205 5.116 1.00 91.19 155 GLN A C 1
ATOM 1258 O O . GLN A 1 155 ? 7.732 4.464 4.126 1.00 91.19 155 GLN A O 1
ATOM 1263 N N . ASP A 1 156 ? 8.470 6.244 5.326 1.00 87.69 156 ASP A N 1
ATOM 1264 C CA . ASP A 1 156 ? 9.643 6.572 4.517 1.00 87.69 156 ASP A CA 1
ATOM 1265 C C . ASP A 1 156 ? 10.828 5.605 4.752 1.00 87.69 156 ASP A C 1
ATOM 1267 O O . ASP A 1 156 ? 11.020 5.121 5.896 1.00 87.69 156 ASP A O 1
#

Foldseek 3Di:
DDDDDDDDPPPPPPPPPPPPDPDPVNVFAPDAFDAFEAEVNHTFAWPGKGKGKDWDWDWDFDDDPNDTDTDRPDIDIFIKIKTKGWDDRDDLVFFFKKWFAFPVRDTDDIGTADNSQWDKDWPPDDDPTTIIMIIGTCVVPDPVVSVRGRYMYTYD

Sequence (156 aa):
MKKSGLIVATALSILALPSHGQSVADQLKVADCNFKILYEGEEVQVQRQMITLRAVSESEEVKIENNYFKIHSAAYRAYHLEFSYSGDLIDYNDVGYVEFYNRQNKRIHIADLEKDSRRISESEKRMPQKVRYFAISLEDTPLLLLDEVSYINIQD